Protein AF-A0A7J7STL9-F1 (afdb_monomer_lite)

Secondary structure (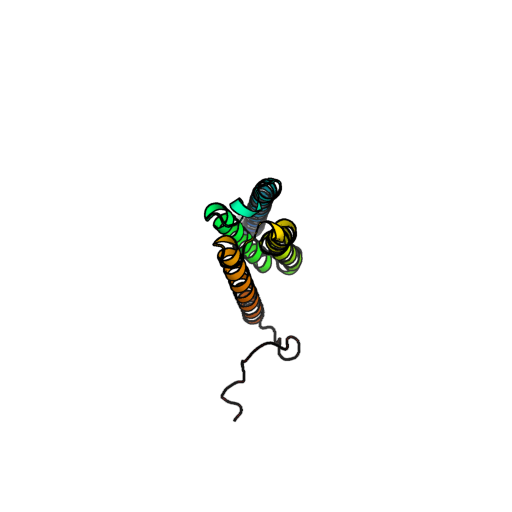DSSP, 8-state):
--PPP---SSHHHHHHHHHHHHHHHHHHHHHHHHHHHHTSTTHHHHTTSHHHHHHHHHHHHHHHHHHHHSHHHHHHHHHHHHIIIIIIHHHHHHHHTGGG--TT-HHHHHHHHHHHHHHHHHHHHHHHHHHHHT---TTT--------TT--

Radius of gyration: 20.98 Å; chains: 1; bounding box: 37×54×78 Å

Organism: Myotis myotis (NCBI:txid51298)

Sequence (152 aa):
MSQGPAAGESSEPEAKVLHTKRLYRAVVEAVHRLDLILCNKTAYQEVFKPENISLRNKLRELCVKLMFLHPVDYGRKAEELLWRKVYYEVIQLIKTNKKHIHSRSTLECAYRTHLVAGIGFYQHLLLYIQSHYQLELQCCIDWTHVTDPLIG

pLDDT: mean 79.88, std 15.96, range [40.0, 94.38]

Foldseek 3Di:
DDDDDDPDPPVVVVVLVVVLVVLVVLLVVLQVVLVVLLPDPVSLVVCLDPVNLVSLVVNLVSLLVQCVSCVPPRVVVSVVSNCVRNPVSNVVSCVVVVVVDDPPDPSVVSNVVSVVVVVVVVVVSVVCCCVVVVDPCPVVDDDDDPPPPPPD

Structure (mmCIF, N/CA/C/O backbone):
data_AF-A0A7J7STL9-F1
#
_entry.id   AF-A0A7J7STL9-F1
#
loop_
_atom_site.group_PDB
_atom_site.id
_atom_site.type_symbol
_atom_site.label_atom_id
_atom_site.label_alt_id
_atom_site.label_comp_id
_atom_site.label_asym_id
_atom_site.label_entity_id
_atom_site.label_seq_id
_atom_site.pdbx_PDB_ins_code
_atom_site.Cartn_x
_atom_site.Cartn_y
_atom_site.Cartn_z
_atom_site.occupancy
_atom_site.B_iso_or_equiv
_atom_site.auth_seq_id
_atom_site.auth_comp_id
_atom_site.auth_asym_id
_atom_site.auth_atom_id
_atom_site.pdbx_PDB_model_num
ATOM 1 N N . MET A 1 1 ? -16.491 16.917 55.730 1.00 40.00 1 MET A N 1
ATOM 2 C CA . MET A 1 1 ? -15.691 15.962 54.937 1.00 40.00 1 MET A CA 1
ATOM 3 C C . MET A 1 1 ? -16.218 16.011 53.511 1.00 40.00 1 MET A C 1
ATOM 5 O O . MET A 1 1 ? -17.257 15.424 53.252 1.00 40.00 1 MET A O 1
ATOM 9 N N . SER A 1 2 ? -15.586 16.790 52.631 1.00 43.69 2 SER A N 1
ATOM 10 C CA . SER A 1 2 ? -15.977 16.870 51.217 1.00 43.69 2 SER A CA 1
ATOM 11 C C . SER A 1 2 ? -15.104 15.912 50.417 1.00 43.69 2 SER A C 1
ATOM 13 O O . SER A 1 2 ? -13.893 16.106 50.340 1.00 43.69 2 SER A O 1
ATOM 15 N N . GLN A 1 3 ? -15.713 14.862 49.871 1.00 42.56 3 GLN A N 1
ATOM 16 C CA . GLN A 1 3 ? -15.086 13.998 48.874 1.00 42.56 3 GLN A CA 1
ATOM 17 C C . GLN A 1 3 ? -14.972 14.776 47.556 1.00 42.56 3 GLN A C 1
ATOM 19 O O . GLN A 1 3 ? -15.963 15.311 47.062 1.00 42.56 3 GLN A O 1
ATOM 24 N N . GLY A 1 4 ? -13.754 14.877 47.021 1.00 41.72 4 GLY A N 1
ATOM 25 C CA . GLY A 1 4 ? -13.497 15.393 45.675 1.00 41.72 4 GLY A CA 1
ATOM 26 C C . GLY A 1 4 ? -13.840 14.349 44.601 1.00 41.72 4 GLY A C 1
ATOM 27 O O . GLY A 1 4 ? -13.836 13.153 44.902 1.00 41.72 4 GLY A O 1
ATOM 28 N N . PRO A 1 5 ? -14.144 14.769 43.360 1.00 46.59 5 PRO A N 1
ATOM 29 C CA . PRO A 1 5 ? -14.522 13.849 42.297 1.00 46.59 5 PRO A CA 1
ATOM 30 C C . PRO A 1 5 ? -13.299 13.108 41.740 1.00 46.59 5 PRO A C 1
ATOM 32 O O . PRO A 1 5 ? -12.187 13.637 41.692 1.00 46.59 5 PRO A O 1
ATOM 35 N N . ALA A 1 6 ? -13.527 11.863 41.324 1.00 46.41 6 ALA A N 1
ATOM 36 C CA . ALA A 1 6 ? -12.532 10.951 40.781 1.00 46.41 6 ALA A CA 1
ATOM 37 C C . ALA A 1 6 ? -11.948 11.464 39.450 1.00 46.41 6 ALA A C 1
ATOM 39 O O . ALA A 1 6 ? -12.625 11.518 38.426 1.00 46.41 6 ALA A O 1
ATOM 40 N N . ALA A 1 7 ? -10.661 11.812 39.465 1.00 47.69 7 ALA A N 1
ATOM 41 C CA . ALA A 1 7 ? -9.857 12.064 38.276 1.00 47.69 7 ALA A CA 1
ATOM 42 C C . ALA A 1 7 ? -9.441 10.718 37.655 1.00 47.69 7 ALA A C 1
ATOM 44 O O . ALA A 1 7 ? -8.396 10.173 38.002 1.00 47.69 7 ALA A O 1
ATOM 45 N N . GLY A 1 8 ? -10.286 10.147 36.794 1.00 46.91 8 GLY A N 1
ATOM 46 C CA . GLY A 1 8 ? -10.011 8.842 36.174 1.00 46.91 8 GLY A CA 1
ATOM 47 C C . GLY A 1 8 ? -10.426 8.691 34.711 1.00 46.91 8 GLY A C 1
ATOM 48 O O . GLY A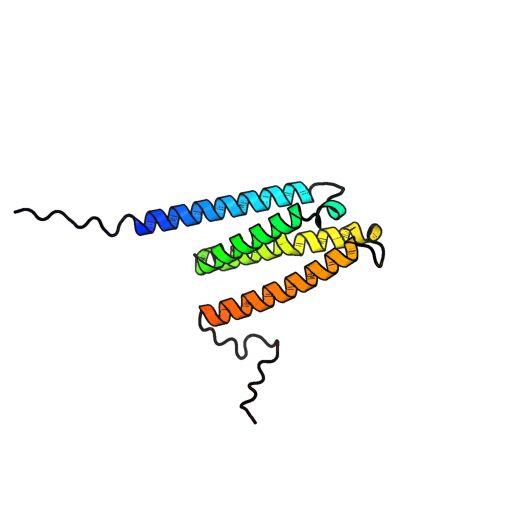 1 8 ? -9.785 7.938 33.992 1.00 46.91 8 GLY A O 1
ATOM 49 N N . GLU A 1 9 ? -11.438 9.422 34.235 1.00 45.50 9 GLU A N 1
ATOM 50 C CA . GLU A 1 9 ? -12.063 9.127 32.929 1.00 45.50 9 GLU A CA 1
ATOM 51 C C . GLU A 1 9 ? -11.728 10.127 31.801 1.00 45.50 9 GLU A C 1
ATOM 53 O O . GLU A 1 9 ? -12.035 9.865 30.640 1.00 45.50 9 GLU A O 1
ATOM 58 N N . SER A 1 10 ? -11.064 11.259 32.082 1.00 47.09 10 SER A N 1
ATOM 59 C CA . SER A 1 10 ? -10.813 12.300 31.062 1.00 47.09 10 SER A CA 1
ATOM 60 C C . SER A 1 10 ? -9.521 12.126 30.249 1.00 47.09 10 SER A C 1
ATOM 62 O O . SER A 1 10 ? -9.413 12.671 29.154 1.00 47.09 10 SER A O 1
ATOM 64 N N . SER A 1 11 ? -8.545 11.360 30.738 1.00 51.69 11 SER A N 1
ATOM 65 C CA . SER A 1 11 ? -7.202 11.253 30.140 1.00 51.69 11 SER A CA 1
ATOM 66 C C . SER A 1 11 ? -7.090 10.196 29.029 1.00 51.69 11 SER A C 1
ATOM 68 O O . SER A 1 11 ? -6.287 10.339 28.103 1.00 51.69 11 SER A O 1
ATOM 70 N N . GLU A 1 12 ? -7.916 9.151 29.070 1.00 52.16 12 GLU A N 1
ATOM 71 C CA . GLU A 1 12 ? -7.972 8.103 28.044 1.00 52.16 12 GLU A CA 1
ATOM 72 C C . GLU A 1 12 ? -8.448 8.566 26.651 1.00 52.16 12 GLU A C 1
ATOM 74 O O . GLU A 1 12 ? -7.820 8.175 25.656 1.00 52.16 12 GLU A O 1
ATOM 79 N N . PRO A 1 13 ? -9.515 9.383 26.512 1.00 60.50 13 PRO A N 1
ATOM 80 C CA . PRO A 1 13 ? -9.964 9.843 25.198 1.00 60.50 13 PRO A CA 1
ATOM 81 C C . PRO A 1 13 ? -8.960 10.807 24.549 1.00 60.50 13 PRO A C 1
ATOM 83 O O . PRO A 1 13 ? -8.693 10.699 23.351 1.00 60.50 13 PRO A O 1
ATOM 86 N N . GLU A 1 14 ? -8.320 11.690 25.321 1.00 61.72 14 GLU A N 1
ATOM 87 C CA . GLU A 1 14 ? -7.306 12.615 24.797 1.00 61.72 14 GLU A CA 1
ATOM 88 C C . GLU A 1 14 ? -6.043 11.886 24.315 1.00 61.72 14 GLU A C 1
ATOM 90 O O . GLU A 1 14 ? -5.501 12.211 23.251 1.00 61.72 14 GLU A O 1
ATOM 95 N N . ALA A 1 15 ? -5.604 10.849 25.037 1.00 67.75 15 ALA A N 1
ATOM 96 C CA . ALA A 1 15 ? -4.463 10.026 24.644 1.00 67.75 15 ALA A CA 1
ATOM 97 C C . ALA A 1 15 ? -4.721 9.256 23.334 1.00 67.75 15 ALA A C 1
ATOM 99 O O . ALA A 1 15 ? -3.858 9.234 22.449 1.00 67.75 15 ALA A O 1
ATOM 100 N N . LYS A 1 16 ? -5.924 8.684 23.163 1.00 65.94 16 LYS A N 1
ATOM 101 C CA . LYS A 1 16 ? -6.341 7.985 21.930 1.00 65.94 16 LYS A CA 1
ATOM 102 C C . LYS A 1 16 ? -6.440 8.947 20.738 1.00 65.94 16 LYS A C 1
ATOM 104 O O . LYS A 1 16 ? -5.970 8.629 19.639 1.00 65.94 16 LYS A O 1
ATOM 109 N N . VAL A 1 17 ? -6.956 10.160 20.950 1.00 73.06 17 VAL A N 1
ATOM 110 C CA . VAL A 1 17 ? -7.013 11.214 19.920 1.00 73.06 17 VAL A CA 1
ATOM 111 C C . VAL A 1 17 ? -5.610 11.676 19.518 1.00 73.06 17 VAL A C 1
ATOM 113 O O . VAL A 1 17 ? -5.312 11.795 18.326 1.00 73.06 17 VAL A O 1
ATOM 116 N N . LEU A 1 18 ? -4.711 11.892 20.482 1.00 77.31 18 LEU A N 1
ATOM 117 C CA . LEU A 1 18 ? -3.328 12.285 20.210 1.00 77.31 18 LEU A CA 1
ATOM 118 C C . LEU A 1 18 ? -2.559 11.190 19.458 1.00 77.31 18 LEU A C 1
ATOM 120 O O . LEU A 1 18 ? -1.817 11.491 18.519 1.00 77.31 18 LEU A O 1
ATOM 124 N N . HIS A 1 19 ? -2.761 9.924 19.831 1.00 78.38 19 HIS A N 1
ATOM 125 C CA . HIS A 1 19 ? -2.175 8.778 19.140 1.00 78.38 19 HIS A CA 1
ATOM 126 C C . HIS A 1 19 ? -2.633 8.709 17.676 1.00 78.38 19 HIS A C 1
ATOM 128 O O . HIS A 1 19 ? -1.802 8.616 16.772 1.00 78.38 19 HIS A O 1
ATOM 134 N N . THR A 1 20 ? -3.936 8.870 17.433 1.00 79.25 20 THR A N 1
ATOM 135 C CA . THR A 1 20 ? -4.522 8.873 16.083 1.00 79.25 20 THR A CA 1
ATOM 136 C C . THR A 1 20 ? -3.972 10.021 15.230 1.00 79.25 20 THR A C 1
ATOM 138 O O . THR A 1 20 ? -3.566 9.808 14.088 1.00 79.25 20 THR A O 1
ATOM 141 N N . LYS A 1 21 ? -3.860 11.235 15.792 1.00 83.94 21 LYS A N 1
ATOM 142 C CA . LYS A 1 21 ? -3.267 12.396 15.100 1.00 83.94 21 LYS A CA 1
ATOM 143 C C . LYS A 1 21 ? -1.801 12.162 14.724 1.00 83.94 21 LYS A C 1
ATOM 145 O O . LYS A 1 21 ? -1.390 12.503 13.615 1.00 83.94 21 LYS A O 1
ATOM 150 N N . ARG A 1 22 ? -1.006 11.567 15.623 1.00 87.56 22 ARG A N 1
ATOM 151 C CA . ARG A 1 22 ? 0.400 11.213 15.349 1.00 87.56 22 ARG A CA 1
ATOM 152 C C . ARG A 1 22 ? 0.508 10.155 14.253 1.00 87.56 22 ARG A C 1
ATOM 154 O O . ARG A 1 22 ? 1.342 10.301 13.361 1.00 87.56 22 ARG A O 1
ATOM 161 N N . LEU A 1 23 ? -0.350 9.136 14.296 1.00 87.69 23 LEU A N 1
ATOM 162 C CA . LEU A 1 23 ? -0.402 8.080 13.289 1.00 87.69 23 LEU A CA 1
ATOM 163 C C . LEU A 1 23 ? -0.737 8.654 11.909 1.00 87.69 23 LEU A C 1
ATOM 165 O O . LEU A 1 23 ? -0.010 8.411 10.949 1.00 87.69 23 LEU A O 1
ATOM 169 N N . TYR A 1 24 ? -1.770 9.493 11.828 1.00 85.50 24 TYR A N 1
ATOM 170 C CA . TYR A 1 24 ? -2.160 10.157 10.587 1.00 85.50 24 TYR A CA 1
ATOM 171 C C . TYR A 1 24 ? -1.037 11.041 10.032 1.00 85.50 24 TYR A C 1
ATOM 173 O O . TYR A 1 24 ? -0.735 10.993 8.842 1.00 85.50 24 TYR A O 1
ATOM 181 N N . ARG A 1 25 ? -0.348 11.798 10.896 1.00 89.62 25 ARG A N 1
ATOM 182 C CA . ARG A 1 25 ? 0.804 12.610 10.483 1.00 89.62 25 ARG A CA 1
ATOM 183 C C . ARG A 1 25 ? 1.924 11.753 9.887 1.00 89.62 25 ARG A C 1
ATOM 185 O O . ARG A 1 25 ? 2.472 12.123 8.855 1.00 89.62 25 ARG A O 1
ATOM 192 N N . ALA A 1 26 ? 2.225 10.605 10.497 1.00 91.56 26 ALA A N 1
ATOM 193 C CA . ALA A 1 26 ? 3.232 9.675 9.989 1.00 91.56 26 ALA A CA 1
ATOM 194 C C . ALA A 1 26 ? 2.834 9.060 8.635 1.00 91.56 26 ALA A C 1
ATOM 196 O O . ALA A 1 26 ? 3.690 8.893 7.768 1.00 91.56 26 ALA A O 1
ATOM 197 N N . VAL A 1 27 ? 1.544 8.759 8.438 1.00 91.00 27 VAL A N 1
ATOM 198 C CA . VAL A 1 27 ? 1.002 8.305 7.147 1.00 91.00 27 VAL A CA 1
ATOM 199 C C . VAL A 1 27 ? 1.203 9.381 6.083 1.00 91.00 27 VAL A C 1
ATOM 201 O O . VAL A 1 27 ? 1.808 9.104 5.052 1.00 91.00 27 VAL A O 1
ATOM 204 N N . VAL A 1 28 ? 0.761 10.615 6.344 1.00 90.88 28 VAL A N 1
ATOM 205 C CA . VAL A 1 28 ? 0.883 11.736 5.396 1.00 90.88 28 VAL A CA 1
ATOM 206 C C . VAL A 1 28 ? 2.343 12.009 5.039 1.00 90.88 28 VAL A C 1
ATOM 208 O O . VAL A 1 28 ? 2.666 12.201 3.870 1.00 90.88 28 VAL A O 1
ATOM 211 N N . GLU A 1 29 ? 3.243 11.977 6.021 1.00 93.06 29 GLU A N 1
ATOM 212 C CA . GLU A 1 29 ? 4.674 12.157 5.784 1.00 93.06 29 GLU A CA 1
ATOM 213 C C . GLU A 1 29 ? 5.258 11.038 4.908 1.00 93.06 29 GLU A C 1
ATOM 215 O O . GLU A 1 29 ? 6.002 11.314 3.966 1.00 93.06 29 GLU A O 1
ATOM 220 N N . ALA A 1 30 ? 4.911 9.777 5.184 1.00 92.44 30 ALA A N 1
ATOM 221 C CA . ALA A 1 30 ? 5.370 8.645 4.385 1.00 92.44 30 ALA A CA 1
ATOM 222 C C . ALA A 1 30 ? 4.851 8.721 2.941 1.00 92.44 30 ALA A C 1
ATOM 224 O O . ALA A 1 30 ? 5.618 8.491 2.007 1.00 92.44 30 ALA A O 1
ATOM 225 N N . VAL A 1 31 ? 3.584 9.104 2.755 1.00 92.31 31 VAL A N 1
ATOM 226 C CA . VAL A 1 31 ? 2.985 9.333 1.434 1.00 92.31 31 VAL A CA 1
ATOM 227 C C . VAL A 1 31 ? 3.717 10.441 0.687 1.00 92.31 31 VAL A C 1
ATOM 229 O O . VAL A 1 31 ? 4.127 10.233 -0.450 1.00 92.31 31 VAL A O 1
ATOM 232 N N . HIS A 1 32 ? 3.953 11.583 1.334 1.00 92.88 32 HIS A N 1
ATOM 233 C CA . HIS A 1 32 ? 4.643 12.704 0.704 1.00 92.88 32 HIS A CA 1
ATOM 234 C C . HIS A 1 32 ? 6.055 12.320 0.241 1.00 92.88 32 HIS A C 1
ATOM 236 O O . HIS A 1 32 ? 6.457 12.641 -0.874 1.00 92.88 32 HIS A O 1
ATOM 242 N N . ARG A 1 33 ? 6.797 11.569 1.064 1.00 91.19 33 ARG A N 1
ATOM 243 C CA . ARG A 1 33 ? 8.121 11.056 0.685 1.00 91.19 33 ARG A CA 1
ATOM 244 C C . ARG A 1 33 ? 8.052 10.110 -0.521 1.00 91.19 33 ARG A C 1
ATOM 246 O O . ARG A 1 33 ? 8.911 10.201 -1.393 1.00 91.19 33 ARG A O 1
ATOM 253 N N . LEU A 1 34 ? 7.042 9.237 -0.597 1.00 89.81 34 LEU A N 1
ATOM 254 C CA . LEU A 1 34 ? 6.830 8.360 -1.758 1.00 89.81 34 LEU A CA 1
ATOM 255 C C . LEU A 1 34 ? 6.488 9.148 -3.027 1.00 89.81 34 LEU A C 1
ATOM 257 O O . LEU A 1 34 ? 7.028 8.841 -4.088 1.00 89.81 34 LEU A O 1
ATOM 261 N N . ASP A 1 35 ? 5.670 10.192 -2.912 1.00 90.31 35 ASP A N 1
ATOM 262 C CA . ASP A 1 35 ? 5.309 11.053 -4.041 1.00 90.31 35 ASP A CA 1
ATOM 263 C C . ASP A 1 35 ? 6.525 11.773 -4.630 1.00 90.31 35 ASP A C 1
ATOM 265 O O . ASP A 1 35 ? 6.677 11.840 -5.851 1.00 90.31 35 ASP A O 1
ATOM 269 N N . LEU A 1 36 ? 7.440 12.248 -3.779 1.00 89.50 36 LEU A N 1
ATOM 270 C CA . LEU A 1 36 ? 8.692 12.863 -4.228 1.00 89.50 36 LEU A CA 1
ATOM 271 C C . LEU A 1 36 ? 9.559 11.887 -5.036 1.00 89.50 36 LEU A C 1
ATOM 273 O O . LEU A 1 36 ? 10.145 12.278 -6.045 1.00 89.50 36 LEU A O 1
ATOM 277 N N . ILE A 1 37 ? 9.607 10.614 -4.632 1.00 87.12 37 ILE A N 1
ATOM 278 C CA . ILE A 1 37 ? 10.350 9.570 -5.353 1.00 87.12 37 ILE A CA 1
ATOM 279 C C . ILE A 1 37 ? 9.704 9.299 -6.714 1.00 87.12 37 ILE A C 1
ATOM 281 O O . ILE A 1 37 ? 10.405 9.204 -7.720 1.00 87.12 37 ILE A O 1
ATOM 285 N N . LEU A 1 38 ? 8.373 9.200 -6.758 1.00 84.25 38 LEU A N 1
ATOM 286 C CA . LEU A 1 38 ? 7.617 8.902 -7.978 1.00 84.25 38 LEU A CA 1
ATOM 287 C C . LEU A 1 38 ? 7.590 10.061 -8.983 1.00 84.25 38 LEU A C 1
ATOM 289 O O . LEU A 1 38 ? 7.418 9.821 -10.176 1.00 84.25 38 LEU A O 1
ATOM 293 N N . CYS A 1 39 ? 7.801 11.298 -8.531 1.00 83.31 39 CYS A N 1
ATOM 294 C CA . CYS A 1 39 ? 7.905 12.477 -9.395 1.00 83.31 39 CYS A CA 1
ATOM 295 C C . CYS A 1 39 ? 9.207 12.495 -10.229 1.00 83.31 39 CYS A C 1
ATOM 297 O O . CYS A 1 39 ? 9.320 13.221 -11.219 1.00 83.31 39 CYS A O 1
ATOM 299 N N . ASN A 1 40 ? 10.207 11.685 -9.862 1.00 81.81 40 ASN A N 1
ATOM 300 C CA . ASN A 1 40 ? 11.485 11.641 -10.561 1.00 81.81 40 ASN A CA 1
ATOM 301 C C . ASN A 1 40 ? 11.389 10.872 -11.898 1.00 81.81 40 ASN A C 1
ATOM 303 O O . ASN A 1 40 ? 10.811 9.791 -11.982 1.00 81.81 40 ASN A O 1
ATOM 307 N N . LYS A 1 41 ? 12.041 11.374 -12.955 1.00 72.69 41 LYS A N 1
ATOM 308 C CA . LYS A 1 41 ? 12.091 10.719 -14.279 1.00 72.69 41 LYS A CA 1
ATOM 309 C C . LYS A 1 41 ? 12.759 9.338 -14.244 1.00 72.69 41 LYS A C 1
ATOM 311 O O . LYS A 1 41 ? 12.469 8.498 -15.091 1.00 72.69 41 LYS A O 1
ATOM 316 N N . THR A 1 42 ? 13.627 9.085 -13.265 1.00 79.94 42 THR A N 1
ATOM 317 C CA . THR A 1 42 ? 14.278 7.784 -13.031 1.00 79.94 42 THR A CA 1
ATOM 318 C C . THR A 1 42 ? 13.616 6.973 -11.914 1.00 79.94 42 THR A C 1
ATOM 320 O O . THR A 1 42 ? 14.195 5.995 -11.440 1.00 79.94 42 THR A O 1
ATOM 323 N N . ALA A 1 43 ? 12.386 7.319 -11.508 1.00 81.50 43 ALA A N 1
ATOM 324 C CA . ALA A 1 43 ? 11.676 6.656 -10.412 1.00 81.50 43 ALA A CA 1
ATOM 325 C C . ALA A 1 43 ? 11.625 5.126 -10.555 1.00 81.50 43 ALA A C 1
ATOM 327 O O . ALA A 1 43 ? 11.670 4.420 -9.555 1.00 81.50 43 ALA A O 1
ATOM 328 N N . TYR A 1 44 ? 11.576 4.589 -11.779 1.00 80.75 44 TYR A N 1
ATOM 329 C CA . TYR A 1 44 ? 11.533 3.142 -12.019 1.00 80.75 44 TYR A CA 1
ATOM 330 C C . TYR A 1 44 ? 12.809 2.399 -11.578 1.00 80.75 44 TYR A C 1
ATOM 332 O O . TYR A 1 44 ? 12.742 1.202 -11.315 1.00 80.75 44 TYR A O 1
ATOM 340 N N . GLN A 1 45 ? 13.953 3.084 -11.468 1.00 81.56 45 GLN A N 1
ATOM 341 C CA . GLN A 1 45 ? 15.193 2.523 -10.913 1.00 81.56 45 GLN A CA 1
ATOM 342 C C . GLN A 1 45 ? 15.232 2.664 -9.389 1.00 81.56 45 GLN A C 1
ATOM 344 O O . GLN A 1 45 ? 15.662 1.758 -8.678 1.00 81.56 45 GLN A O 1
ATOM 349 N N . GLU A 1 46 ? 14.723 3.786 -8.882 1.00 85.88 46 GLU A N 1
ATOM 350 C CA . GLU A 1 46 ? 14.731 4.108 -7.457 1.00 85.88 46 GLU A CA 1
ATOM 351 C C . GLU A 1 46 ? 13.671 3.325 -6.679 1.00 85.88 46 GLU A C 1
ATOM 353 O O . GLU A 1 46 ? 13.864 3.017 -5.504 1.00 85.88 46 GLU A O 1
ATOM 358 N N . VAL A 1 47 ? 12.551 2.970 -7.317 1.00 86.81 47 VAL A N 1
ATOM 359 C CA . VAL A 1 47 ? 11.380 2.418 -6.632 1.00 86.81 47 VAL A CA 1
ATOM 360 C C . VAL A 1 47 ? 11.729 1.165 -5.833 1.00 86.81 47 VAL A C 1
ATOM 362 O O . VAL A 1 47 ? 11.251 1.044 -4.712 1.00 86.81 47 VAL A O 1
ATOM 365 N N . PHE A 1 48 ? 12.611 0.284 -6.314 1.00 88.31 48 PHE A N 1
ATOM 366 C CA . PHE A 1 48 ? 13.008 -0.943 -5.604 1.00 88.31 48 PHE A CA 1
ATOM 367 C C . PHE A 1 48 ? 14.280 -0.821 -4.762 1.00 88.31 48 PHE A C 1
ATOM 369 O O . PHE A 1 48 ? 14.779 -1.831 -4.268 1.00 88.31 48 PHE A O 1
ATOM 376 N N . LYS A 1 49 ? 14.798 0.390 -4.536 1.00 89.50 49 LYS A N 1
ATOM 377 C CA . LYS A 1 49 ? 15.865 0.575 -3.551 1.00 89.50 49 LYS A CA 1
ATOM 378 C C . LYS A 1 49 ? 15.385 0.168 -2.152 1.00 89.50 49 LYS A C 1
ATOM 380 O O . LYS A 1 49 ? 14.218 0.397 -1.815 1.00 89.50 49 LYS A O 1
ATOM 385 N N . PRO A 1 50 ? 16.266 -0.411 -1.318 1.00 88.38 50 PRO A N 1
ATOM 386 C CA . PRO A 1 50 ? 15.893 -0.937 -0.004 1.00 88.38 50 PRO A CA 1
ATOM 387 C C . PRO A 1 50 ? 15.271 0.130 0.907 1.00 88.38 50 PRO A C 1
ATOM 389 O O . PRO A 1 50 ? 14.306 -0.153 1.614 1.00 88.38 50 PRO A O 1
ATOM 392 N N . GLU A 1 51 ? 15.747 1.372 0.838 1.00 89.94 51 GLU A N 1
ATOM 393 C CA . GLU A 1 51 ? 15.180 2.523 1.554 1.00 89.94 51 GLU A CA 1
ATOM 394 C C . GLU A 1 51 ? 13.716 2.805 1.169 1.00 89.94 51 GLU A C 1
ATOM 396 O O . GLU A 1 51 ? 12.864 3.007 2.036 1.00 89.94 51 GLU A O 1
ATOM 401 N N . ASN A 1 52 ? 13.388 2.705 -0.122 1.00 90.25 52 ASN A N 1
ATOM 402 C CA . ASN A 1 52 ? 12.053 2.971 -0.658 1.00 90.25 52 ASN A CA 1
ATOM 403 C C . ASN A 1 52 ? 11.099 1.799 -0.415 1.00 90.25 52 ASN A C 1
ATOM 405 O O . ASN A 1 52 ? 9.921 2.003 -0.118 1.00 90.25 52 ASN A O 1
ATOM 409 N N . ILE A 1 53 ? 11.612 0.566 -0.471 1.00 91.12 53 ILE A N 1
ATOM 410 C CA . ILE A 1 53 ? 10.879 -0.624 -0.023 1.00 91.12 53 ILE A CA 1
ATOM 411 C C . ILE A 1 53 ? 10.535 -0.489 1.464 1.00 91.12 53 ILE A C 1
ATOM 413 O O . ILE A 1 53 ? 9.387 -0.701 1.847 1.00 91.12 53 ILE A O 1
ATOM 417 N N . SER A 1 54 ? 11.499 -0.077 2.289 1.00 92.75 54 SER A N 1
ATOM 418 C CA . SER A 1 54 ? 11.303 0.101 3.732 1.00 92.75 54 SER A CA 1
ATOM 419 C C . SER A 1 54 ? 10.273 1.189 4.031 1.00 92.75 54 SER A C 1
ATOM 421 O O . SER A 1 54 ? 9.399 0.997 4.875 1.00 92.75 54 SER A O 1
ATOM 423 N N . LEU A 1 55 ? 10.310 2.304 3.295 1.00 92.31 55 LEU A N 1
ATOM 424 C CA . LEU A 1 55 ? 9.319 3.371 3.407 1.00 92.31 55 LEU A CA 1
ATOM 425 C C . LEU A 1 55 ? 7.903 2.892 3.045 1.00 92.31 55 LEU A C 1
ATOM 427 O O . LEU A 1 55 ? 6.956 3.192 3.773 1.00 92.31 55 LEU A O 1
ATOM 431 N N . ARG A 1 56 ? 7.750 2.100 1.974 1.00 92.88 56 ARG A N 1
ATOM 432 C CA . ARG A 1 56 ? 6.456 1.498 1.605 1.00 92.88 56 ARG A CA 1
ATOM 433 C C . ARG A 1 56 ? 5.970 0.482 2.632 1.00 92.88 56 ARG A C 1
ATOM 435 O O . ARG A 1 56 ? 4.792 0.493 2.976 1.00 92.88 56 ARG A O 1
ATOM 442 N N . ASN A 1 57 ? 6.862 -0.351 3.164 1.00 92.56 57 ASN A N 1
ATOM 443 C CA . ASN A 1 57 ? 6.51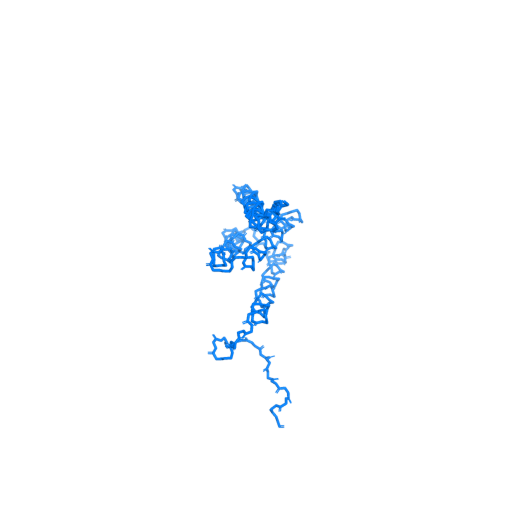9 -1.302 4.221 1.00 92.56 57 ASN A CA 1
ATOM 444 C C . ASN A 1 57 ? 6.059 -0.579 5.491 1.00 92.56 57 ASN A C 1
ATOM 446 O O . ASN A 1 57 ? 5.060 -0.973 6.089 1.00 92.56 57 ASN A O 1
ATOM 450 N N . LYS A 1 58 ? 6.717 0.529 5.845 1.00 93.19 58 LYS A N 1
ATOM 451 C CA . LYS A 1 58 ? 6.292 1.388 6.950 1.00 93.19 58 LYS A CA 1
ATOM 452 C C . LYS A 1 58 ? 4.917 2.005 6.692 1.00 93.19 58 LYS A C 1
ATOM 454 O O . LYS A 1 58 ? 4.075 1.969 7.582 1.00 93.19 58 LYS A O 1
ATOM 459 N N . LEU A 1 59 ? 4.655 2.530 5.490 1.00 93.00 59 LEU A N 1
ATOM 460 C CA . LEU A 1 59 ? 3.326 3.046 5.135 1.00 93.00 59 LEU A CA 1
ATOM 461 C C . LEU A 1 59 ? 2.253 1.956 5.263 1.00 93.00 59 LEU A C 1
ATOM 463 O O . LEU A 1 59 ? 1.212 2.196 5.865 1.00 93.00 59 LEU A O 1
ATOM 467 N N . ARG A 1 60 ? 2.537 0.749 4.766 1.00 93.62 60 ARG A N 1
ATOM 468 C CA . ARG A 1 60 ? 1.657 -0.420 4.878 1.00 93.62 60 ARG A CA 1
ATOM 469 C C . ARG A 1 60 ? 1.305 -0.723 6.338 1.00 93.62 60 ARG A C 1
ATOM 471 O O . ARG A 1 60 ? 0.130 -0.848 6.661 1.00 93.62 60 ARG A O 1
ATOM 478 N N . GLU A 1 61 ? 2.293 -0.779 7.231 1.00 92.62 61 GLU A N 1
ATOM 479 C CA . GLU A 1 61 ? 2.061 -1.002 8.667 1.00 92.62 61 GLU A CA 1
ATOM 480 C C . GLU A 1 61 ? 1.241 0.115 9.322 1.00 92.62 61 GLU A C 1
ATOM 482 O O . GLU A 1 61 ? 0.374 -0.158 10.152 1.00 92.62 61 GLU A O 1
ATOM 487 N N . LEU A 1 62 ? 1.501 1.375 8.961 1.00 91.81 62 LEU A N 1
ATOM 488 C CA . LEU A 1 62 ? 0.753 2.520 9.483 1.00 91.81 62 LEU A CA 1
ATOM 489 C C . LEU A 1 62 ? -0.710 2.495 9.019 1.00 91.81 62 LEU A C 1
ATOM 491 O O . LEU A 1 62 ? -1.602 2.733 9.830 1.00 91.81 62 LEU A O 1
ATOM 495 N N . CYS A 1 63 ? -0.957 2.168 7.747 1.00 91.56 63 CYS A N 1
ATOM 496 C CA . CYS A 1 63 ? -2.301 2.001 7.199 1.00 91.56 63 CYS A CA 1
ATOM 497 C C . CYS A 1 63 ? -3.050 0.864 7.896 1.00 91.56 63 CYS A C 1
ATOM 499 O O . CYS A 1 63 ? -4.168 1.083 8.344 1.00 91.56 63 CYS A O 1
ATOM 501 N N . VAL A 1 64 ? -2.427 -0.306 8.080 1.00 91.19 64 VAL A N 1
ATOM 502 C CA . VAL A 1 64 ? -3.045 -1.420 8.821 1.00 91.19 64 VAL A CA 1
ATOM 503 C C . VAL A 1 64 ? -3.387 -0.993 10.249 1.00 91.19 64 VAL A C 1
ATOM 505 O O . VAL A 1 64 ? -4.525 -1.151 10.674 1.00 91.19 64 VAL A O 1
ATOM 508 N N . LYS A 1 65 ? -2.460 -0.361 10.982 1.00 90.12 65 LYS A N 1
ATOM 509 C CA . LYS A 1 65 ? -2.753 0.163 12.330 1.00 90.12 65 LYS A CA 1
ATOM 510 C C . LYS A 1 65 ? -3.944 1.119 12.330 1.00 90.12 65 LYS A C 1
ATOM 512 O O . LYS A 1 65 ? -4.773 1.054 13.231 1.00 90.12 65 LYS A O 1
ATOM 517 N N . LEU A 1 66 ? -4.045 1.979 11.319 1.00 87.06 66 LEU A N 1
ATOM 518 C CA . LEU A 1 66 ? -5.151 2.920 11.188 1.00 87.06 66 LEU A CA 1
ATOM 519 C C . LEU A 1 66 ? -6.484 2.204 10.895 1.00 87.06 66 LEU A C 1
ATOM 521 O O . LEU A 1 66 ? -7.505 2.599 11.455 1.00 87.06 66 LEU A O 1
ATOM 525 N N . MET A 1 67 ? -6.464 1.128 10.098 1.00 87.75 67 MET A N 1
AT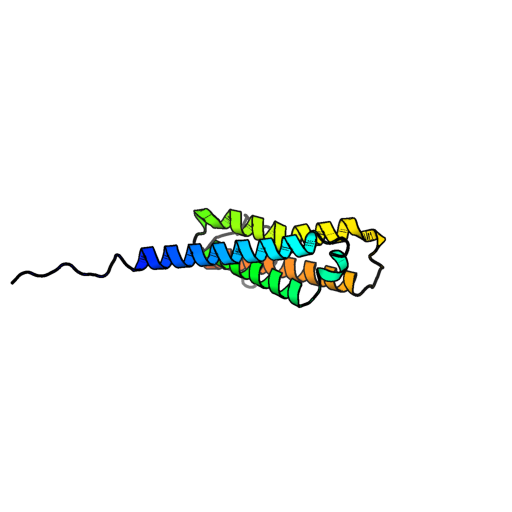OM 526 C CA . MET A 1 67 ? -7.640 0.292 9.822 1.00 87.75 67 MET A CA 1
ATOM 527 C C . MET A 1 67 ? -8.196 -0.373 11.083 1.00 87.75 67 MET A C 1
ATOM 529 O O . MET A 1 67 ? -9.407 -0.443 11.233 1.00 87.75 67 MET A O 1
ATOM 533 N N . PHE A 1 68 ? -7.335 -0.839 11.991 1.00 85.44 68 PHE A N 1
ATOM 534 C CA . PHE A 1 68 ? -7.775 -1.526 13.212 1.00 85.44 68 PHE A CA 1
ATOM 535 C C . PHE A 1 68 ? -8.076 -0.580 14.377 1.00 85.44 68 PHE A C 1
ATOM 537 O O . PHE A 1 68 ? -8.888 -0.915 15.234 1.00 85.44 68 PHE A O 1
ATOM 544 N N . LEU A 1 69 ? -7.456 0.604 14.412 1.00 84.50 69 LEU A N 1
ATOM 545 C CA . LEU A 1 69 ? -7.712 1.592 15.462 1.00 84.50 69 LEU A CA 1
ATOM 546 C C . LEU A 1 69 ? -9.101 2.230 15.322 1.00 84.50 69 LEU A C 1
ATOM 548 O O . LEU A 1 69 ? -9.790 2.409 16.319 1.00 84.50 69 LEU A O 1
ATOM 552 N N . HIS A 1 70 ? -9.500 2.562 14.090 1.00 80.69 70 HIS A N 1
ATOM 553 C CA . HIS A 1 70 ? -10.779 3.209 13.781 1.00 80.69 70 HIS A CA 1
ATOM 554 C C . HIS A 1 70 ? -11.376 2.622 12.490 1.00 80.69 70 HIS A C 1
ATOM 556 O O . HIS A 1 70 ? -11.357 3.275 11.438 1.00 80.69 70 HIS A O 1
ATOM 562 N N . PRO A 1 71 ? -11.892 1.381 12.534 1.00 80.88 71 PRO A N 1
ATOM 563 C CA . PRO A 1 71 ? -12.322 0.649 11.340 1.00 80.88 71 PRO A CA 1
ATOM 564 C C . PRO A 1 71 ? -13.458 1.331 10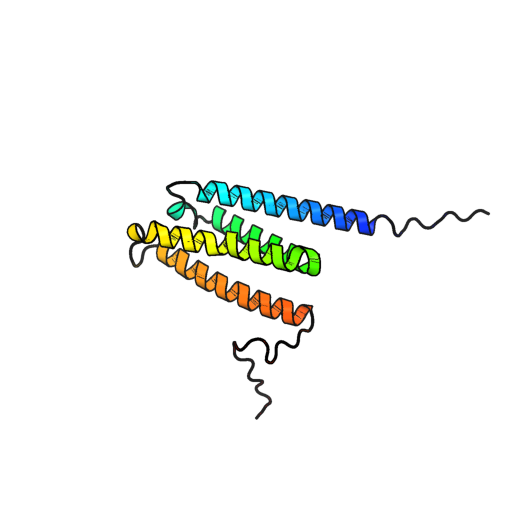.575 1.00 80.88 71 PRO A C 1
ATOM 566 O O . PRO A 1 71 ? -13.464 1.301 9.346 1.00 80.88 71 PRO A O 1
ATOM 569 N N . VAL A 1 72 ? -14.377 1.998 11.277 1.00 80.19 72 VAL A N 1
ATOM 570 C CA . VAL A 1 72 ? -15.545 2.655 10.667 1.00 80.19 72 VAL A CA 1
ATOM 571 C C . VAL A 1 72 ? -15.144 3.921 9.902 1.00 80.19 72 VAL A C 1
ATOM 573 O O . VAL A 1 72 ? -15.541 4.101 8.753 1.00 80.19 72 VAL A O 1
ATOM 576 N N . ASP A 1 73 ? -14.308 4.774 10.499 1.00 81.50 73 ASP A N 1
ATOM 577 C CA . ASP A 1 73 ? -13.964 6.081 9.921 1.00 81.50 73 ASP A CA 1
ATOM 578 C C . ASP A 1 73 ? -12.784 6.024 8.945 1.00 81.50 73 ASP A C 1
ATOM 580 O O . ASP A 1 73 ? -12.735 6.763 7.951 1.00 81.50 73 ASP A O 1
ATOM 584 N N . TYR A 1 74 ? -11.809 5.158 9.240 1.00 82.25 74 TYR A N 1
ATOM 585 C CA . TYR A 1 74 ? -10.534 5.113 8.535 1.00 82.25 74 TYR A CA 1
ATOM 586 C C . TYR A 1 74 ? -10.239 3.781 7.853 1.00 82.25 74 TYR A C 1
ATOM 588 O O . TYR A 1 74 ? -9.351 3.768 7.007 1.00 82.25 74 TYR A O 1
ATOM 596 N N . GLY A 1 75 ? -10.977 2.700 8.128 1.00 85.19 75 GLY A N 1
ATOM 597 C CA . GLY A 1 75 ? -10.736 1.382 7.527 1.00 85.19 75 GLY A CA 1
ATOM 598 C C . GLY A 1 75 ? -10.656 1.431 6.001 1.00 85.19 75 GLY A C 1
ATOM 599 O O . GLY A 1 75 ? -9.604 1.164 5.420 1.00 85.19 75 GLY A O 1
ATOM 600 N N . ARG A 1 76 ? -11.735 1.877 5.347 1.00 88.00 76 ARG A N 1
ATOM 601 C CA . ARG A 1 76 ? -11.792 1.968 3.878 1.00 88.00 76 ARG A CA 1
ATOM 602 C C . ARG A 1 76 ? -10.772 2.953 3.298 1.00 88.00 76 ARG A C 1
ATOM 604 O O . ARG A 1 76 ? -10.125 2.647 2.307 1.00 88.00 76 ARG A O 1
ATOM 611 N N . LYS A 1 77 ? -10.599 4.122 3.923 1.00 88.75 77 LYS A N 1
ATO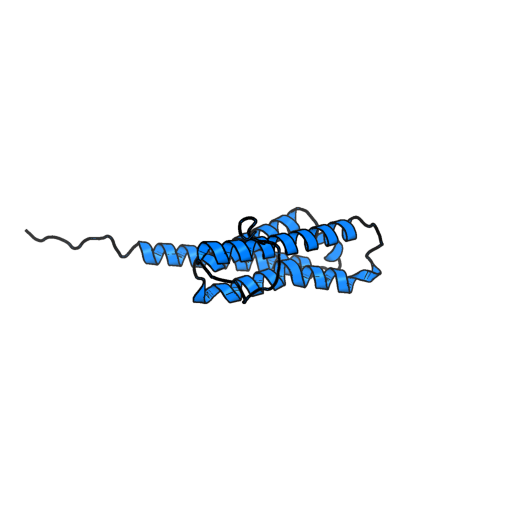M 612 C CA . LYS A 1 77 ? -9.656 5.153 3.448 1.00 88.75 77 LYS A CA 1
ATOM 613 C C . LYS A 1 77 ? -8.201 4.693 3.557 1.00 88.75 77 LYS A C 1
ATOM 615 O O . LYS A 1 77 ? -7.396 4.990 2.681 1.00 88.75 77 LYS A O 1
ATOM 620 N N . ALA A 1 78 ? -7.858 4.000 4.639 1.00 90.50 78 ALA A N 1
ATOM 621 C CA . ALA A 1 78 ? -6.517 3.484 4.872 1.00 90.50 78 ALA A CA 1
ATOM 622 C C . ALA A 1 78 ? -6.190 2.323 3.926 1.00 90.50 78 ALA A C 1
ATOM 624 O O . ALA A 1 78 ? -5.069 2.274 3.423 1.00 90.50 78 ALA A O 1
ATOM 625 N N . GLU A 1 79 ? -7.161 1.446 3.652 1.00 92.00 79 GLU A N 1
ATOM 626 C CA . GLU A 1 79 ? -7.042 0.377 2.654 1.00 92.00 79 GLU A CA 1
ATOM 627 C C . GLU A 1 79 ? -6.842 0.954 1.247 1.00 92.00 79 GLU A C 1
ATOM 629 O O . GLU A 1 79 ? -5.855 0.622 0.591 1.00 92.00 79 GLU A O 1
ATOM 634 N N . GLU A 1 80 ? -7.685 1.904 0.829 1.00 93.19 80 GLU A N 1
ATOM 635 C CA . GLU A 1 80 ? -7.572 2.542 -0.486 1.00 93.19 80 GLU A CA 1
ATOM 636 C C . GLU A 1 80 ? -6.217 3.248 -0.651 1.00 93.19 80 GLU A C 1
ATOM 638 O O . GLU A 1 80 ? -5.551 3.127 -1.684 1.00 93.19 80 GLU A O 1
ATOM 643 N N . LEU A 1 81 ? -5.768 3.963 0.388 1.00 92.88 81 LEU A N 1
ATOM 644 C CA . LEU A 1 81 ? -4.468 4.626 0.398 1.00 92.88 81 LEU A CA 1
ATOM 645 C C . LEU A 1 81 ? -3.317 3.618 0.300 1.00 92.88 81 LEU A C 1
ATOM 647 O O . LEU A 1 81 ? -2.370 3.845 -0.457 1.00 92.88 81 LEU A O 1
ATOM 651 N N . LEU A 1 82 ? -3.402 2.515 1.048 1.00 94.19 82 LEU A N 1
ATOM 652 C CA . LEU A 1 82 ? -2.427 1.430 1.018 1.00 94.19 82 LEU A CA 1
ATOM 653 C C . LEU A 1 82 ? -2.344 0.846 -0.392 1.00 94.19 82 LEU A C 1
ATOM 655 O O . LEU A 1 82 ? -1.252 0.807 -0.958 1.00 94.19 82 LEU A O 1
ATOM 659 N N . TRP A 1 83 ? -3.479 0.472 -0.988 1.00 94.38 83 TRP A N 1
ATOM 660 C CA . TRP A 1 83 ? -3.530 -0.050 -2.352 1.00 94.38 83 TRP A CA 1
ATOM 661 C C . TRP A 1 83 ? -2.886 0.919 -3.342 1.00 94.38 83 TRP A C 1
ATOM 663 O O . TRP A 1 83 ? -1.977 0.547 -4.093 1.00 94.38 83 TRP A O 1
ATOM 673 N N . ARG A 1 84 ? -3.313 2.187 -3.303 1.00 94.19 84 ARG A N 1
ATOM 674 C CA . ARG A 1 84 ? -2.866 3.215 -4.239 1.00 94.19 84 ARG A CA 1
ATOM 675 C C . ARG A 1 84 ? -1.359 3.455 -4.157 1.00 94.19 84 ARG A C 1
ATOM 677 O O . ARG A 1 84 ? -0.683 3.402 -5.183 1.00 94.19 84 ARG A O 1
ATOM 684 N N . LYS A 1 85 ? -0.838 3.711 -2.954 1.00 92.38 85 LYS A N 1
ATOM 685 C CA . LYS A 1 85 ? 0.548 4.161 -2.736 1.00 92.38 85 LYS A CA 1
ATOM 686 C C . LYS A 1 85 ? 1.563 3.029 -2.672 1.00 92.38 85 LYS A C 1
ATOM 688 O O . LYS A 1 85 ? 2.705 3.205 -3.090 1.00 92.38 85 LYS A O 1
ATOM 693 N N . VAL A 1 86 ? 1.181 1.868 -2.142 1.00 92.81 86 VAL A N 1
ATOM 694 C CA . VAL A 1 86 ? 2.115 0.747 -1.973 1.00 92.81 86 VAL A CA 1
ATOM 695 C C . VAL A 1 86 ? 2.215 -0.089 -3.245 1.00 92.81 86 VAL A C 1
ATOM 697 O O . VAL A 1 86 ? 3.323 -0.501 -3.586 1.00 92.81 86 VAL A O 1
ATOM 700 N N . TYR A 1 87 ? 1.099 -0.308 -3.951 1.00 93.19 87 TYR A N 1
ATOM 701 C CA . TYR A 1 87 ? 1.032 -1.254 -5.069 1.00 93.19 87 TYR A CA 1
ATOM 702 C C . TYR A 1 87 ? 0.684 -0.593 -6.402 1.00 93.19 87 TYR A C 1
ATOM 704 O O . TYR A 1 87 ? 1.459 -0.699 -7.351 1.00 93.19 87 TYR A O 1
ATOM 712 N N . TYR A 1 88 ? -0.455 0.099 -6.501 1.00 93.62 88 TYR A N 1
ATOM 713 C CA . TYR A 1 88 ? -0.959 0.598 -7.784 1.00 93.62 88 TYR A CA 1
ATOM 714 C C . TYR A 1 88 ? 0.017 1.561 -8.466 1.00 93.62 88 TYR A C 1
ATOM 716 O O . TYR A 1 88 ? 0.302 1.394 -9.649 1.00 93.62 88 TYR A O 1
ATOM 724 N N . GLU A 1 89 ? 0.576 2.531 -7.741 1.00 91.94 89 GLU A N 1
ATOM 725 C CA . GLU A 1 89 ? 1.543 3.479 -8.305 1.00 91.94 89 GLU A CA 1
ATOM 726 C C . GLU A 1 89 ? 2.835 2.793 -8.772 1.00 91.94 89 GLU A C 1
ATOM 728 O O . GLU A 1 89 ? 3.344 3.116 -9.845 1.00 91.94 89 GLU A O 1
ATOM 733 N N . VAL A 1 90 ? 3.321 1.778 -8.047 1.00 90.94 90 VAL A N 1
ATOM 734 C CA . VAL A 1 90 ? 4.478 0.966 -8.471 1.00 90.94 90 VAL A CA 1
ATOM 735 C C . VAL A 1 90 ? 4.142 0.186 -9.743 1.00 90.94 90 VAL A C 1
ATOM 737 O O . VAL A 1 90 ? 4.908 0.197 -10.705 1.00 90.94 90 VAL A O 1
ATOM 740 N N . ILE A 1 91 ? 2.973 -0.455 -9.789 1.00 92.00 91 ILE A N 1
ATOM 741 C CA . ILE A 1 91 ? 2.492 -1.188 -10.964 1.00 92.00 91 ILE A CA 1
ATOM 742 C C . ILE A 1 91 ? 2.377 -0.251 -12.170 1.00 92.00 91 ILE A C 1
ATOM 744 O O . ILE A 1 91 ? 2.854 -0.587 -13.253 1.00 92.00 91 ILE A O 1
ATOM 748 N N . GLN A 1 92 ? 1.781 0.928 -11.998 1.00 91.50 92 GLN A N 1
ATOM 749 C CA . GLN A 1 92 ? 1.634 1.924 -13.060 1.00 91.50 92 GLN A CA 1
ATOM 750 C C . GLN A 1 92 ? 2.980 2.457 -13.547 1.00 91.50 92 GLN A C 1
ATOM 752 O O . GLN A 1 92 ? 3.188 2.579 -14.757 1.00 91.50 92 GLN A O 1
ATOM 757 N N . LEU A 1 93 ? 3.917 2.716 -12.634 1.00 89.88 93 LEU A N 1
ATOM 758 C CA . LEU A 1 93 ? 5.264 3.162 -12.969 1.00 89.88 93 LEU A CA 1
ATOM 759 C C . LEU A 1 93 ? 5.986 2.130 -13.844 1.00 89.88 93 LEU A C 1
ATOM 761 O O . LEU A 1 93 ? 6.533 2.475 -14.892 1.00 89.88 93 LEU A O 1
ATOM 765 N N . ILE A 1 94 ? 5.941 0.858 -13.450 1.00 89.31 94 ILE A N 1
ATOM 766 C CA . ILE A 1 94 ? 6.556 -0.248 -14.190 1.00 89.31 94 ILE A CA 1
ATOM 767 C C . ILE A 1 94 ? 5.866 -0.464 -15.539 1.00 89.31 94 ILE A C 1
ATOM 769 O O . ILE A 1 94 ? 6.543 -0.609 -16.557 1.00 89.31 94 ILE A O 1
ATOM 773 N N . LYS A 1 95 ? 4.529 -0.409 -15.589 1.00 88.94 95 LYS A N 1
ATOM 774 C CA . LYS A 1 95 ? 3.767 -0.524 -16.843 1.00 88.94 95 LYS A CA 1
ATOM 775 C C . LYS A 1 95 ? 4.113 0.588 -17.833 1.00 88.94 95 LYS A C 1
ATOM 777 O O . LYS A 1 95 ? 4.329 0.297 -19.007 1.00 88.94 95 LYS A O 1
ATOM 782 N N . THR A 1 96 ? 4.207 1.833 -17.370 1.00 89.12 96 THR A N 1
ATOM 783 C CA . THR A 1 96 ? 4.535 2.995 -18.215 1.00 89.12 96 THR A CA 1
ATOM 784 C C . THR A 1 96 ? 5.979 2.937 -18.725 1.00 89.12 96 THR A C 1
ATOM 786 O O . THR A 1 96 ? 6.251 3.305 -19.865 1.00 89.12 96 THR A O 1
ATOM 789 N N . ASN A 1 97 ? 6.901 2.394 -17.925 1.00 85.44 97 ASN A N 1
ATOM 790 C CA . ASN A 1 97 ? 8.320 2.280 -18.268 1.00 85.44 97 ASN A CA 1
ATOM 791 C C . ASN A 1 97 ? 8.708 0.916 -18.857 1.00 85.44 97 ASN A C 1
ATOM 793 O O . ASN A 1 97 ? 9.896 0.632 -18.982 1.00 85.44 97 ASN A O 1
ATOM 797 N N . LYS A 1 98 ? 7.744 0.079 -19.277 1.00 82.44 98 LYS A N 1
ATOM 798 C CA . LYS A 1 98 ? 7.991 -1.289 -19.776 1.00 82.44 98 LYS A CA 1
ATOM 799 C C . LYS A 1 98 ? 9.046 -1.358 -20.890 1.00 82.44 98 LYS A C 1
ATOM 801 O O . LYS A 1 98 ? 9.766 -2.343 -20.977 1.00 82.44 98 LYS A O 1
ATOM 806 N N . LYS A 1 99 ? 9.184 -0.301 -21.701 1.00 82.31 99 LYS A N 1
ATOM 807 C CA . LYS A 1 99 ? 10.206 -0.186 -22.761 1.00 82.31 99 LYS A CA 1
ATOM 808 C C . LYS A 1 99 ? 11.650 -0.216 -22.233 1.00 82.31 99 LYS A C 1
ATOM 810 O O . LYS A 1 99 ? 12.547 -0.596 -22.971 1.00 82.31 99 LYS A O 1
ATOM 815 N N . HIS A 1 100 ? 11.868 0.176 -20.979 1.00 77.56 100 HIS A N 1
ATOM 816 C CA . HIS A 1 100 ? 13.177 0.186 -20.317 1.00 77.56 100 HIS A CA 1
ATOM 817 C C . HIS A 1 100 ? 13.435 -1.078 -19.482 1.00 77.56 100 HIS A C 1
ATOM 819 O O . HIS A 1 100 ? 14.530 -1.257 -18.946 1.00 77.56 100 HIS A O 1
ATOM 825 N N . ILE A 1 101 ? 12.436 -1.957 -19.357 1.00 81.50 101 ILE A N 1
ATOM 826 C CA . ILE A 1 101 ? 12.503 -3.157 -18.525 1.00 81.50 101 ILE A CA 1
ATOM 827 C C . ILE A 1 101 ? 12.795 -4.350 -19.421 1.00 81.50 101 ILE A C 1
ATOM 829 O O . ILE A 1 101 ? 11.940 -4.824 -20.167 1.00 81.50 101 ILE A O 1
ATOM 833 N N . HIS A 1 102 ? 14.025 -4.838 -19.330 1.00 81.31 102 HIS A N 1
ATOM 834 C CA . HIS A 1 102 ? 14.462 -6.011 -20.069 1.00 81.31 102 HIS A CA 1
ATOM 835 C C . HIS A 1 102 ? 14.004 -7.288 -19.363 1.00 81.31 102 HIS A C 1
ATOM 837 O O . HIS A 1 102 ? 13.978 -7.350 -18.127 1.00 81.31 102 HIS A O 1
ATOM 843 N N . SER A 1 103 ? 13.690 -8.310 -20.161 1.00 74.62 103 SER A N 1
ATOM 844 C CA . SER A 1 103 ? 13.411 -9.656 -19.658 1.00 74.62 103 SER A CA 1
ATOM 845 C C . SER A 1 103 ? 14.619 -10.184 -18.876 1.00 74.62 103 SER A C 1
ATOM 847 O O . SER A 1 103 ? 15.759 -10.030 -19.316 1.00 74.62 103 SER A O 1
ATOM 849 N N . ARG A 1 104 ? 14.368 -10.785 -17.711 1.00 78.94 104 ARG A N 1
ATOM 850 C CA . ARG A 1 104 ? 15.340 -11.263 -16.712 1.00 78.94 104 ARG A CA 1
ATOM 851 C C . ARG A 1 104 ? 16.184 -10.173 -16.043 1.00 78.94 104 ARG A C 1
ATOM 853 O O . ARG A 1 104 ? 17.204 -10.484 -15.431 1.00 78.94 104 ARG A O 1
ATOM 860 N N . SER A 1 105 ? 15.776 -8.907 -16.118 1.00 85.81 105 SER A N 1
ATOM 861 C CA . SER A 1 105 ? 16.451 -7.839 -15.372 1.00 85.81 105 SER A CA 1
ATOM 862 C C . SER A 1 105 ? 16.217 -7.959 -13.860 1.00 85.81 105 SER A C 1
ATOM 864 O O . SER A 1 105 ? 15.199 -8.484 -13.400 1.00 85.81 105 SER A O 1
ATOM 866 N N . THR A 1 106 ? 17.141 -7.412 -13.065 1.00 86.88 106 THR A N 1
ATOM 867 C CA . THR A 1 106 ? 16.981 -7.275 -11.605 1.00 86.88 106 THR A CA 1
ATOM 868 C C . THR A 1 106 ? 15.697 -6.527 -11.245 1.00 86.88 106 THR A C 1
ATOM 870 O O . THR A 1 106 ? 15.020 -6.883 -10.283 1.00 86.88 106 THR A O 1
ATOM 873 N N . LEU A 1 107 ? 15.326 -5.543 -12.066 1.00 86.50 107 LEU A N 1
ATOM 874 C CA . LEU A 1 107 ? 14.099 -4.767 -11.936 1.00 86.50 107 LEU A CA 1
ATOM 875 C C . LEU A 1 107 ? 12.839 -5.621 -12.138 1.00 86.50 107 LEU A C 1
ATOM 877 O O . LEU A 1 107 ? 11.899 -5.520 -11.352 1.00 86.50 107 LEU A O 1
ATOM 881 N N . GLU A 1 108 ? 12.819 -6.491 -13.152 1.00 88.19 108 GLU A N 1
ATOM 882 C CA . GLU A 1 108 ? 11.710 -7.431 -13.355 1.00 88.19 108 GLU A CA 1
ATOM 883 C C . GLU A 1 108 ? 11.588 -8.407 -12.178 1.00 88.19 108 GLU A C 1
ATOM 885 O O . GLU A 1 108 ? 10.486 -8.648 -11.684 1.00 88.19 108 GLU A O 1
ATOM 890 N N . CYS A 1 109 ? 12.716 -8.934 -11.692 1.00 90.50 109 CYS A N 1
ATOM 891 C CA . CYS A 1 109 ? 12.738 -9.811 -10.524 1.00 90.50 109 CYS A CA 1
ATOM 892 C C . CYS A 1 109 ? 12.165 -9.107 -9.283 1.00 90.50 109 CYS A C 1
ATOM 894 O O . CYS A 1 109 ? 11.270 -9.639 -8.624 1.00 90.50 109 CYS A O 1
ATOM 896 N N . ALA A 1 110 ? 12.607 -7.876 -9.004 1.00 90.62 110 ALA A N 1
ATOM 897 C CA . ALA A 1 110 ? 12.095 -7.074 -7.897 1.00 90.62 110 ALA A CA 1
ATOM 898 C C . ALA A 1 110 ? 10.590 -6.792 -8.037 1.00 90.62 110 ALA A C 1
ATOM 900 O O . ALA A 1 110 ? 9.848 -6.900 -7.060 1.00 90.62 110 ALA A O 1
ATOM 901 N N . TYR A 1 111 ? 10.119 -6.510 -9.255 1.00 91.25 111 TYR A N 1
ATOM 902 C CA . TYR A 1 111 ? 8.700 -6.311 -9.534 1.00 91.25 111 TYR A CA 1
ATOM 903 C C . TYR A 1 111 ? 7.868 -7.578 -9.302 1.00 91.25 111 TYR A C 1
ATOM 905 O O . TYR A 1 111 ? 6.845 -7.513 -8.621 1.00 91.25 111 TYR A O 1
ATOM 913 N N . ARG A 1 112 ? 8.314 -8.744 -9.789 1.00 91.69 112 ARG A N 1
ATOM 914 C CA . ARG A 1 112 ? 7.631 -10.026 -9.536 1.00 91.69 112 ARG A CA 1
ATOM 915 C C . ARG A 1 112 ? 7.565 -10.337 -8.044 1.00 91.69 112 ARG A C 1
ATOM 917 O O . ARG A 1 112 ? 6.488 -10.654 -7.545 1.00 91.69 112 ARG A O 1
ATOM 924 N N . THR A 1 113 ? 8.678 -10.185 -7.330 1.00 93.56 113 THR A N 1
ATOM 925 C CA . THR A 1 113 ? 8.729 -10.367 -5.871 1.00 93.56 113 THR A CA 1
ATOM 926 C C . THR A 1 113 ? 7.764 -9.421 -5.160 1.00 93.56 113 THR A C 1
ATOM 928 O O . THR A 1 113 ? 7.047 -9.841 -4.256 1.00 93.56 113 THR A O 1
ATOM 931 N N . HIS A 1 114 ? 7.681 -8.163 -5.595 1.00 93.44 114 HIS A N 1
ATOM 932 C CA . HIS A 1 114 ? 6.753 -7.187 -5.031 1.00 93.44 114 HIS A CA 1
ATOM 933 C C . HIS A 1 114 ? 5.281 -7.568 -5.244 1.00 93.44 114 HIS A C 1
ATOM 935 O O . HIS A 1 114 ? 4.491 -7.449 -4.309 1.00 93.44 114 HIS A O 1
ATOM 941 N N . LEU A 1 115 ? 4.916 -8.074 -6.427 1.00 93.75 115 LEU A N 1
ATOM 942 C CA . LEU A 1 115 ? 3.559 -8.561 -6.693 1.00 93.75 115 LEU A CA 1
ATOM 943 C C . LEU A 1 115 ? 3.202 -9.766 -5.817 1.00 93.75 115 LEU A C 1
ATOM 945 O O . LEU A 1 115 ? 2.139 -9.772 -5.202 1.00 93.75 115 LEU A O 1
ATOM 949 N N . VAL A 1 116 ? 4.094 -10.756 -5.710 1.00 93.56 116 VAL A N 1
ATOM 950 C CA . VAL A 1 116 ? 3.866 -11.942 -4.864 1.00 93.56 116 VAL A CA 1
ATOM 951 C C . VAL A 1 116 ? 3.745 -11.547 -3.390 1.00 93.56 116 VAL A C 1
ATOM 953 O O . VAL A 1 116 ? 2.821 -11.988 -2.710 1.00 93.56 116 VAL A O 1
ATOM 956 N N . ALA A 1 117 ? 4.618 -10.659 -2.906 1.00 92.44 117 ALA A N 1
ATOM 957 C CA . ALA A 1 117 ? 4.531 -10.124 -1.550 1.00 92.44 117 ALA A CA 1
ATOM 958 C C . ALA A 1 117 ? 3.225 -9.343 -1.315 1.00 92.44 117 ALA A C 1
ATOM 960 O O . ALA A 1 117 ? 2.673 -9.388 -0.217 1.00 92.44 117 ALA A O 1
ATOM 961 N N . GLY A 1 118 ? 2.717 -8.642 -2.334 1.00 92.69 118 GLY A N 1
ATOM 962 C CA . GLY A 1 118 ? 1.421 -7.970 -2.291 1.00 92.69 118 GLY A CA 1
ATOM 963 C C . GLY A 1 118 ? 0.250 -8.933 -2.161 1.00 92.69 118 GLY A C 1
ATOM 964 O O . GLY A 1 118 ? -0.588 -8.750 -1.284 1.00 92.69 118 GLY A O 1
ATOM 965 N N . ILE A 1 119 ? 0.234 -9.992 -2.972 1.00 92.12 119 ILE A N 1
ATOM 966 C CA . ILE A 1 119 ? -0.790 -11.042 -2.903 1.00 92.12 119 ILE A CA 1
ATOM 967 C C . ILE A 1 119 ? -0.807 -11.671 -1.505 1.00 92.12 119 ILE A C 1
ATOM 969 O O . ILE A 1 119 ? -1.849 -11.677 -0.853 1.00 92.12 119 ILE A O 1
ATOM 973 N N . GLY A 1 120 ? 0.353 -12.117 -1.010 1.00 92.00 120 GLY A N 1
ATOM 974 C CA . GLY A 1 120 ? 0.458 -12.715 0.324 1.00 92.00 120 GLY A CA 1
ATOM 975 C C . GLY A 1 120 ? 0.063 -11.749 1.445 1.00 92.00 120 GLY A C 1
ATOM 976 O O . GLY A 1 120 ? -0.569 -12.151 2.419 1.00 92.00 120 GLY A O 1
ATOM 977 N N . PHE A 1 121 ? 0.373 -10.457 1.298 1.00 93.12 121 PHE A N 1
ATOM 978 C CA . PHE A 1 121 ? -0.053 -9.438 2.253 1.00 93.12 121 PHE A CA 1
ATOM 979 C C . PHE A 1 121 ? -1.578 -9.294 2.315 1.00 93.12 121 PHE A C 1
ATOM 981 O O . PHE A 1 121 ? -2.128 -9.319 3.412 1.00 93.12 121 PHE A O 1
ATOM 988 N N . TYR A 1 122 ? -2.261 -9.161 1.175 1.00 91.38 122 TYR A N 1
ATOM 989 C CA . TYR A 1 122 ? -3.719 -9.013 1.161 1.00 91.38 122 TYR A CA 1
ATOM 990 C C . TYR A 1 122 ? -4.438 -10.281 1.621 1.00 91.38 122 TYR A C 1
ATOM 992 O O . TYR A 1 122 ? -5.422 -10.183 2.347 1.00 91.38 122 TYR A O 1
ATOM 1000 N N . GLN A 1 123 ? -3.916 -11.462 1.278 1.00 88.88 123 GLN A N 1
ATOM 1001 C CA . GLN A 1 123 ? -4.413 -12.729 1.819 1.00 88.88 123 GLN A CA 1
ATOM 1002 C C . GLN A 1 123 ? -4.327 -12.751 3.349 1.00 88.88 123 GLN A C 1
ATOM 1004 O O . GLN A 1 123 ? -5.320 -13.018 4.021 1.00 88.88 123 GLN A O 1
ATOM 1009 N N . HIS A 1 124 ? -3.165 -12.405 3.911 1.00 89.94 124 HIS A N 1
ATOM 1010 C CA . HIS A 1 124 ? -2.993 -12.344 5.361 1.00 89.94 124 HIS A CA 1
ATOM 1011 C C . HIS A 1 124 ? -3.881 -11.272 6.004 1.00 89.94 124 HIS A C 1
ATOM 1013 O O . HIS A 1 124 ? -4.461 -11.513 7.057 1.00 89.94 124 HIS A O 1
ATOM 1019 N N . LEU A 1 125 ? -4.020 -10.100 5.377 1.00 89.00 125 LEU A N 1
ATOM 1020 C CA . LEU A 1 125 ? -4.882 -9.026 5.866 1.00 89.00 125 LEU A CA 1
ATOM 1021 C C . LEU A 1 125 ? -6.347 -9.471 5.937 1.00 89.00 125 LEU A C 1
ATOM 1023 O O . LEU A 1 125 ? -7.001 -9.211 6.941 1.00 89.00 125 LEU A O 1
ATOM 1027 N N . LEU A 1 126 ? -6.848 -10.165 4.912 1.00 86.38 126 LEU A N 1
ATOM 1028 C CA . LEU A 1 126 ? -8.211 -10.701 4.896 1.00 86.38 126 LEU A CA 1
ATOM 1029 C C . LEU A 1 126 ? -8.429 -11.726 6.012 1.00 86.38 126 LEU A C 1
ATOM 1031 O O . LEU A 1 126 ? -9.383 -11.587 6.773 1.00 86.38 126 LEU A O 1
ATOM 1035 N N . LEU A 1 127 ? -7.516 -12.692 6.166 1.00 85.88 127 LEU A N 1
ATOM 1036 C CA . LEU A 1 127 ? -7.571 -13.675 7.257 1.00 85.88 127 LEU A CA 1
ATOM 1037 C C . LEU A 1 127 ? -7.527 -12.999 8.633 1.00 85.88 127 LEU A C 1
ATOM 1039 O O . LEU A 1 127 ? -8.259 -13.380 9.545 1.00 85.88 127 LEU A O 1
ATOM 1043 N N . TYR A 1 128 ? -6.696 -11.967 8.779 1.00 87.06 128 TYR A N 1
ATOM 1044 C CA . TYR A 1 128 ? -6.578 -11.217 10.021 1.00 87.06 128 TYR A CA 1
ATOM 1045 C C . TYR A 1 128 ? -7.861 -10.435 10.338 1.00 87.06 128 TYR A C 1
ATOM 1047 O O . TYR A 1 128 ? -8.333 -10.491 11.468 1.00 87.06 128 TYR A O 1
ATOM 1055 N N . ILE A 1 129 ? -8.481 -9.775 9.353 1.00 85.56 129 ILE A N 1
ATOM 1056 C CA . ILE A 1 129 ? -9.789 -9.115 9.513 1.00 85.56 129 ILE A CA 1
ATOM 1057 C C . ILE A 1 129 ? -10.866 -10.144 9.886 1.00 85.56 129 ILE A C 1
ATOM 1059 O O . ILE A 1 129 ? -11.629 -9.909 10.823 1.00 85.56 129 ILE A O 1
ATOM 1063 N N . GLN A 1 130 ? -10.902 -11.291 9.203 1.00 83.00 130 GLN A N 1
ATOM 1064 C CA . GLN A 1 130 ? -11.854 -12.368 9.476 1.00 83.00 130 GLN A CA 1
ATOM 1065 C C . GLN A 1 130 ? -11.741 -12.858 10.923 1.00 83.00 130 GLN A C 1
ATOM 1067 O O . GLN A 1 130 ? -12.739 -12.907 11.638 1.00 83.00 130 GLN A O 1
ATOM 1072 N N . SER A 1 131 ? -10.520 -13.163 11.370 1.00 82.06 131 SER A N 1
ATOM 1073 C CA . SER A 1 131 ? -10.254 -13.637 12.729 1.00 82.06 131 SER A CA 1
ATOM 1074 C C . SER A 1 131 ? -10.505 -12.563 13.788 1.00 82.06 131 SER A C 1
ATOM 1076 O O . SER A 1 131 ? -11.023 -12.882 14.854 1.00 82.06 131 SER A O 1
ATOM 1078 N N . HIS A 1 132 ? -10.132 -11.310 13.524 1.00 83.44 132 HIS A N 1
ATOM 1079 C CA . HIS A 1 132 ? -10.234 -10.217 14.491 1.00 83.44 132 HIS A CA 1
ATOM 1080 C C . HIS A 1 132 ? -11.687 -9.799 14.746 1.00 83.44 132 HIS A C 1
ATOM 1082 O O . HIS A 1 132 ? -12.039 -9.459 15.872 1.00 83.44 132 HIS A O 1
ATOM 1088 N N . TYR A 1 133 ? -12.532 -9.822 13.713 1.00 80.69 133 TYR A N 1
ATOM 1089 C CA . TYR A 1 133 ? -13.943 -9.432 13.813 1.00 80.69 133 TYR A CA 1
ATOM 1090 C C . TYR A 1 133 ? -14.910 -10.622 13.832 1.00 80.69 133 TYR A C 1
ATOM 1092 O O . TYR A 1 133 ? -16.116 -10.404 13.793 1.00 80.69 133 TYR A O 1
ATOM 1100 N N . GLN A 1 134 ? -14.393 -11.857 13.897 1.00 77.31 134 GLN A N 1
ATOM 1101 C CA . GLN A 1 134 ? -15.180 -13.098 13.861 1.00 77.31 134 GLN A CA 1
ATOM 1102 C C . GLN A 1 134 ? -16.181 -13.121 12.695 1.00 77.31 134 GLN A C 1
ATOM 1104 O O . GLN A 1 134 ? -17.345 -13.479 12.852 1.00 77.31 134 GLN A O 1
ATOM 1109 N N . LEU A 1 135 ? -15.732 -12.686 11.514 1.00 74.50 135 LEU A N 1
ATOM 1110 C CA . LEU A 1 135 ? -16.589 -12.632 10.335 1.00 74.50 135 LEU A CA 1
ATOM 1111 C C . LEU A 1 135 ? -16.741 -14.034 9.748 1.00 74.50 135 LEU A C 1
ATOM 1113 O O . LEU A 1 135 ? -15.756 -14.687 9.401 1.00 74.50 135 LEU A O 1
ATOM 1117 N N . GLU A 1 136 ? -17.979 -14.464 9.555 1.00 64.69 136 GLU A N 1
ATOM 1118 C CA . GLU A 1 136 ? -18.286 -15.626 8.729 1.00 64.69 136 GLU A CA 1
ATOM 1119 C C . GLU A 1 136 ? -18.233 -15.193 7.256 1.00 64.69 136 GLU A C 1
ATOM 1121 O O . GLU A 1 136 ? -19.210 -14.717 6.684 1.00 64.69 136 GLU A O 1
ATOM 1126 N N . LEU A 1 137 ? -17.048 -15.286 6.640 1.00 64.44 137 LEU A N 1
ATOM 1127 C CA . LEU A 1 137 ? -16.863 -15.006 5.206 1.00 64.44 137 LEU A CA 1
ATOM 1128 C C . LEU A 1 137 ? -17.174 -16.225 4.322 1.00 64.44 137 LEU A C 1
ATOM 1130 O O . LEU A 1 137 ? -17.058 -16.128 3.096 1.00 64.44 137 LEU A O 1
ATOM 1134 N N . GLN A 1 138 ? -17.598 -17.345 4.924 1.00 54.19 138 GLN A N 1
ATOM 1135 C CA . GLN A 1 138 ? -18.197 -18.473 4.213 1.00 54.19 138 GLN A CA 1
ATOM 1136 C C . GLN A 1 138 ? -19.313 -17.925 3.302 1.00 54.19 138 GLN A C 1
ATOM 1138 O O . GLN A 1 138 ? -20.224 -17.253 3.775 1.00 54.19 138 GLN A O 1
ATOM 1143 N N . CYS A 1 139 ? -19.210 -18.177 1.993 1.00 53.44 139 CYS A N 1
ATOM 1144 C CA . CYS A 1 139 ? -20.121 -17.705 0.934 1.00 53.44 139 CYS A CA 1
ATOM 1145 C C . CYS A 1 139 ? -19.985 -16.232 0.482 1.00 53.44 139 CYS A C 1
ATOM 1147 O O . CYS A 1 139 ? -20.666 -15.841 -0.464 1.00 53.44 139 CYS A O 1
ATOM 1149 N N . CYS A 1 140 ? -19.105 -15.423 1.084 1.00 57.94 140 CYS A N 1
ATOM 1150 C CA . CYS A 1 140 ? -18.818 -14.049 0.631 1.00 57.94 140 CYS A CA 1
ATOM 1151 C C . CYS A 1 140 ? -17.516 -13.939 -0.188 1.00 57.94 140 CYS A C 1
ATOM 1153 O O . CYS A 1 140 ? -17.336 -12.970 -0.926 1.00 57.94 140 CYS A O 1
ATOM 1155 N N . ILE A 1 141 ? -16.594 -14.901 -0.043 1.00 61.78 141 ILE A N 1
ATOM 1156 C CA . ILE A 1 141 ? -15.290 -14.935 -0.726 1.00 61.78 141 ILE A CA 1
ATOM 1157 C C . ILE A 1 141 ? -14.996 -16.372 -1.193 1.00 61.78 141 ILE A C 1
ATOM 1159 O O . ILE A 1 141 ? -14.927 -17.281 -0.373 1.00 61.78 141 ILE A O 1
ATOM 1163 N N . ASP A 1 142 ? -14.779 -16.568 -2.499 1.00 59.81 142 ASP A N 1
ATOM 1164 C CA . ASP A 1 142 ? -14.607 -17.895 -3.135 1.00 59.81 142 ASP A CA 1
ATOM 1165 C C . ASP A 1 142 ? -13.153 -18.442 -3.172 1.00 59.81 142 ASP A C 1
ATOM 1167 O O . ASP A 1 142 ? -12.896 -19.487 -3.766 1.00 59.81 142 ASP A O 1
ATOM 1171 N N . TRP A 1 143 ? -12.166 -17.784 -2.549 1.00 59.69 143 TRP A N 1
ATOM 1172 C CA . TRP A 1 143 ? -10.749 -18.224 -2.539 1.00 59.69 143 TRP A CA 1
ATOM 1173 C C . TRP A 1 143 ? -10.264 -18.427 -1.087 1.00 59.69 143 TRP A C 1
ATOM 1175 O O . TRP A 1 143 ? -10.529 -17.555 -0.267 1.00 59.69 143 TRP A O 1
ATOM 1185 N N . THR A 1 144 ? -9.526 -19.461 -0.638 1.00 47.00 144 THR A N 1
ATOM 1186 C CA . THR A 1 144 ? -8.948 -20.707 -1.203 1.00 47.00 144 THR A CA 1
ATOM 1187 C C . THR A 1 144 ? -8.652 -21.687 -0.056 1.00 47.00 144 THR A C 1
ATOM 1189 O O . THR A 1 144 ? -7.989 -21.293 0.898 1.00 47.00 144 THR A O 1
ATOM 1192 N N . HIS A 1 145 ? -9.057 -22.956 -0.191 1.00 49.22 145 HIS A N 1
ATOM 1193 C CA . HIS A 1 145 ? -8.592 -24.122 0.587 1.00 49.22 145 HIS A CA 1
ATOM 1194 C C . HIS A 1 145 ? -8.476 -23.961 2.116 1.00 49.22 145 HIS A C 1
ATOM 1196 O O . HIS A 1 145 ? -7.419 -24.176 2.702 1.00 49.22 145 HIS A O 1
ATOM 1202 N N . VAL A 1 146 ? -9.604 -23.736 2.783 1.00 49.69 146 VAL A N 1
ATOM 1203 C CA . VAL A 1 146 ? -9.885 -24.507 4.002 1.00 49.69 146 VAL A CA 1
ATOM 1204 C C . VAL A 1 146 ? -11.019 -25.456 3.639 1.00 49.69 146 VAL A C 1
ATOM 1206 O O . VAL A 1 146 ? -12.168 -25.272 4.016 1.00 49.69 146 VAL A O 1
ATOM 1209 N N . THR A 1 147 ? -10.714 -26.449 2.800 1.00 45.53 147 THR A N 1
ATOM 1210 C CA . THR A 1 147 ? -11.460 -27.703 2.894 1.00 45.53 147 THR A CA 1
ATOM 1211 C C . THR A 1 147 ? -11.095 -28.253 4.257 1.00 45.53 147 THR A C 1
ATOM 1213 O O . THR A 1 147 ? -9.965 -28.698 4.456 1.00 45.53 147 THR A O 1
ATOM 1216 N N . ASP A 1 148 ? -12.010 -28.096 5.202 1.00 44.03 148 ASP A N 1
ATOM 1217 C CA . ASP A 1 148 ? -11.938 -28.730 6.504 1.00 44.03 148 ASP A CA 1
ATOM 1218 C C . ASP A 1 148 ? -11.633 -30.226 6.287 1.00 44.03 148 ASP A C 1
ATOM 1220 O O . ASP A 1 148 ? -12.431 -30.910 5.639 1.00 44.03 148 ASP A O 1
ATOM 1224 N N . PRO A 1 149 ? -10.480 -30.759 6.739 1.00 50.25 149 PRO A N 1
ATOM 1225 C CA . PRO A 1 149 ? -10.178 -32.180 6.592 1.00 50.25 149 PRO A CA 1
ATOM 1226 C C . PRO A 1 149 ? -11.135 -33.079 7.391 1.00 50.25 149 PRO A C 1
ATOM 1228 O O . PRO A 1 149 ? -11.010 -34.297 7.313 1.00 50.25 149 PRO A O 1
ATOM 1231 N N . LEU A 1 150 ? -12.050 -32.502 8.182 1.00 48.53 150 LEU A N 1
ATOM 1232 C CA . LEU A 1 150 ? -13.004 -33.220 9.026 1.00 48.53 150 LEU A CA 1
ATOM 1233 C C . LEU A 1 150 ? -14.406 -33.352 8.411 1.00 48.53 150 LEU A C 1
ATOM 1235 O O . LEU A 1 150 ? -15.305 -33.875 9.066 1.00 48.53 150 LEU A O 1
ATOM 1239 N N . ILE A 1 151 ? -14.604 -32.929 7.158 1.00 48.00 151 ILE A N 1
ATOM 1240 C CA . ILE A 1 151 ? -15.806 -33.270 6.385 1.00 48.00 151 ILE A CA 1
ATOM 1241 C C . ILE A 1 151 ? -15.421 -34.366 5.385 1.00 48.00 151 ILE A C 1
ATOM 1243 O O . ILE A 1 151 ? -15.196 -34.115 4.201 1.00 48.00 151 ILE A O 1
ATOM 1247 N N . GLY A 1 152 ? -15.291 -35.583 5.910 1.00 41.78 152 GLY A N 1
ATOM 1248 C CA . GLY A 1 152 ? -15.090 -36.834 5.183 1.00 41.78 152 GLY A CA 1
ATOM 1249 C C . GLY A 1 152 ? -15.656 -37.986 5.992 1.00 41.78 152 GLY A C 1
ATOM 1250 O O . GLY A 1 152 ? -15.188 -38.155 7.138 1.00 41.78 152 GLY A O 1
#

InterPro domains:
  IPR011990 Tetratricopeptide-like helical domain superfamily [G3DSA:1.25.40.10] (27-146)
  IPR011990 Tetratricopeptide-like helical domain superfamily [SSF48452] (23-150)
  IPR019458 Telomerase activating protein Est1-like, N-terminal [PF10374] (77-144)
  IPR045153 Est1/Ebs1-like [PTHR15696] (19-139)